Protein AF-A0A667YIL5-F1 (afdb_monomer_lite)

Structure (mmCIF, N/CA/C/O backbone):
data_AF-A0A667YIL5-F1
#
_entry.id   AF-A0A667YIL5-F1
#
loop_
_atom_site.group_PDB
_atom_site.id
_atom_site.type_symbol
_atom_site.label_atom_id
_atom_site.label_alt_id
_atom_site.label_comp_id
_atom_site.label_asym_id
_atom_site.label_entity_id
_atom_site.label_seq_id
_atom_site.pdbx_PDB_ins_code
_atom_site.Cartn_x
_atom_site.Cartn_y
_atom_site.Cartn_z
_atom_site.occupancy
_atom_site.B_iso_or_equiv
_atom_site.auth_seq_id
_atom_site.auth_comp_id
_atom_site.auth_asym_id
_atom_site.auth_atom_id
_atom_site.pdbx_PDB_model_num
ATOM 1 N N . GLN A 1 1 ? -0.462 8.643 -21.192 1.00 35.25 1 GLN A N 1
ATOM 2 C CA . GLN A 1 1 ? -1.678 8.453 -20.374 1.00 35.25 1 GLN A CA 1
ATOM 3 C C . GLN A 1 1 ? -1.625 9.449 -19.234 1.00 35.25 1 GLN A C 1
ATOM 5 O O . GLN A 1 1 ? -0.638 9.473 -18.510 1.00 35.25 1 GLN A O 1
ATOM 10 N N . THR A 1 2 ? -2.623 10.323 -19.154 1.00 23.45 2 THR A N 1
ATOM 11 C CA . THR A 1 2 ? -2.715 11.383 -18.146 1.00 23.45 2 THR A CA 1
ATOM 12 C C . THR A 1 2 ? -3.343 10.783 -16.896 1.00 23.45 2 THR A C 1
ATOM 14 O O . THR A 1 2 ? -4.539 10.509 -16.880 1.00 23.45 2 THR A O 1
ATOM 17 N N . TYR A 1 3 ? -2.537 10.511 -15.874 1.00 37.66 3 TYR A N 1
ATOM 18 C CA . TYR A 1 3 ? -3.042 10.013 -14.599 1.00 37.66 3 TYR A CA 1
ATOM 19 C C . TYR A 1 3 ? -3.347 11.219 -13.711 1.00 37.66 3 TYR A C 1
ATOM 21 O O . TYR A 1 3 ? -2.470 11.737 -13.027 1.00 37.66 3 TYR A O 1
ATOM 29 N N . ASN A 1 4 ? -4.591 11.700 -13.777 1.00 38.50 4 ASN A N 1
ATOM 30 C CA . ASN A 1 4 ? -5.113 12.627 -12.780 1.00 38.50 4 ASN A CA 1
ATOM 31 C C . ASN A 1 4 ? -5.140 11.881 -11.447 1.00 38.50 4 ASN A C 1
ATOM 33 O O . ASN A 1 4 ? -5.859 10.896 -11.293 1.00 38.50 4 ASN A O 1
ATOM 37 N N . PHE A 1 5 ? -4.303 12.313 -10.510 1.00 55.97 5 PHE A N 1
ATOM 38 C CA . PHE A 1 5 ? -4.322 11.808 -9.147 1.00 55.97 5 PHE A CA 1
ATOM 39 C C . PHE A 1 5 ? -5.712 12.075 -8.570 1.00 55.97 5 PHE A C 1
ATOM 41 O O . PHE A 1 5 ? -6.130 13.226 -8.475 1.00 55.97 5 PHE A O 1
ATOM 48 N N . ASP A 1 6 ? -6.424 11.012 -8.197 1.00 61.06 6 ASP A N 1
ATOM 49 C CA . ASP A 1 6 ? -7.797 11.102 -7.675 1.00 61.06 6 ASP A CA 1
ATOM 50 C C . ASP A 1 6 ? -7.907 11.979 -6.430 1.00 61.06 6 ASP A C 1
ATOM 52 O O . ASP A 1 6 ? -8.992 12.429 -6.071 1.00 61.06 6 ASP A O 1
ATOM 56 N N . ILE A 1 7 ? -6.769 12.221 -5.782 1.00 64.81 7 ILE A N 1
ATOM 57 C CA . ILE A 1 7 ? -6.633 13.112 -4.651 1.00 64.81 7 ILE A CA 1
ATOM 58 C C . ILE A 1 7 ? -5.598 14.177 -5.002 1.00 64.81 7 ILE A C 1
ATOM 60 O O . ILE A 1 7 ? -4.393 13.930 -4.984 1.00 64.81 7 ILE A O 1
ATOM 64 N N . SER A 1 8 ? -6.082 15.375 -5.311 1.00 66.44 8 SER A N 1
ATOM 65 C CA . SER A 1 8 ? -5.266 16.560 -5.594 1.00 66.44 8 SER A CA 1
ATOM 66 C C . SER A 1 8 ? -5.154 17.511 -4.395 1.00 66.44 8 SER A C 1
ATOM 68 O O . SER A 1 8 ? -4.333 18.426 -4.406 1.00 66.44 8 SER A O 1
ATOM 70 N N . ASN A 1 9 ? -5.954 17.293 -3.345 1.00 76.62 9 ASN A N 1
ATOM 71 C CA . ASN A 1 9 ? -6.018 18.144 -2.160 1.00 76.62 9 ASN 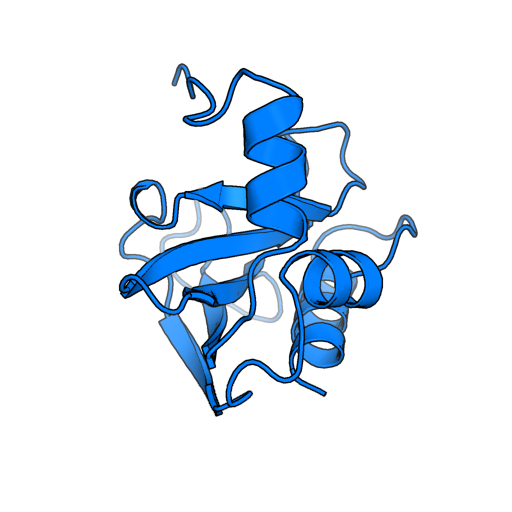A CA 1
ATOM 72 C C . ASN A 1 9 ? -5.173 17.572 -0.996 1.00 76.62 9 ASN A C 1
ATOM 74 O O . ASN A 1 9 ? -5.400 16.430 -0.579 1.00 76.62 9 ASN A O 1
ATOM 78 N N . PRO A 1 10 ? -4.253 18.359 -0.399 1.00 74.12 10 PRO A N 1
ATOM 79 C CA . PRO A 1 10 ? -3.449 17.941 0.752 1.00 74.12 10 PRO A CA 1
ATOM 80 C C . PRO A 1 10 ? -4.249 17.441 1.963 1.00 74.12 10 PRO A C 1
ATOM 82 O O . PRO A 1 10 ? -3.789 16.545 2.672 1.00 74.12 10 PRO A O 1
ATOM 85 N N . ALA A 1 11 ? -5.439 17.996 2.217 1.00 79.19 11 ALA A N 1
ATOM 86 C CA . ALA A 1 11 ? -6.276 17.573 3.340 1.00 79.19 11 ALA A CA 1
ATOM 87 C C . ALA A 1 11 ? -6.805 16.142 3.151 1.00 79.19 11 ALA A C 1
ATOM 89 O O . ALA A 1 11 ? -6.769 15.335 4.083 1.00 79.19 11 ALA A O 1
ATOM 90 N N . ASP A 1 12 ? -7.221 15.810 1.931 1.00 82.12 12 ASP A N 1
ATOM 91 C CA . ASP A 1 12 ? -7.729 14.486 1.574 1.00 82.12 12 ASP A CA 1
ATOM 92 C C . ASP A 1 12 ? -6.603 13.446 1.548 1.00 82.12 12 ASP A C 1
ATOM 94 O O . ASP A 1 12 ? -6.787 12.326 2.026 1.00 82.12 12 ASP A O 1
ATOM 98 N N . LEU A 1 13 ? -5.397 13.835 1.109 1.00 81.25 13 LEU A N 1
ATOM 99 C CA . LEU A 1 13 ? -4.199 12.996 1.233 1.00 81.25 13 LEU A CA 1
ATOM 100 C C . LEU A 1 13 ? -3.889 12.706 2.700 1.00 81.25 13 LEU A C 1
ATOM 102 O O . LEU A 1 13 ? -3.704 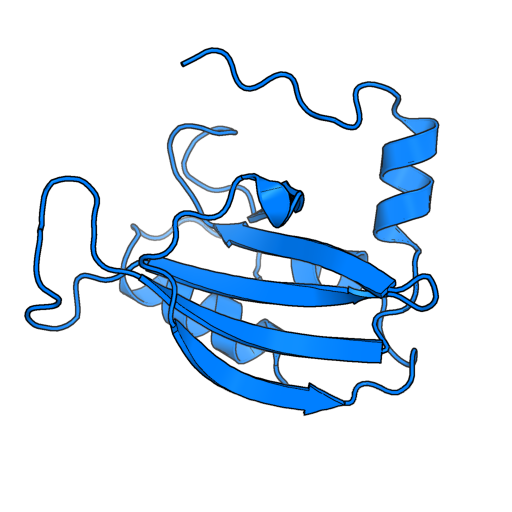11.552 3.085 1.00 81.25 13 LEU A O 1
ATOM 106 N N . ARG A 1 14 ? -3.881 13.740 3.549 1.00 82.56 14 ARG A N 1
ATOM 107 C CA . ARG A 1 14 ? -3.666 13.565 4.988 1.00 82.56 14 ARG A CA 1
ATOM 108 C C . ARG A 1 14 ? -4.727 12.650 5.591 1.00 82.56 14 ARG A C 1
ATOM 110 O O . ARG A 1 14 ? -4.387 11.811 6.421 1.00 82.56 14 ARG A O 1
ATOM 117 N N . ARG A 1 15 ? -5.992 12.775 5.187 1.00 87.56 15 ARG A N 1
ATOM 118 C CA . ARG A 1 15 ? -7.063 11.887 5.648 1.00 87.56 15 ARG A CA 1
ATOM 119 C C . ARG A 1 15 ? -6.797 10.441 5.234 1.00 87.56 15 ARG A C 1
ATOM 121 O O . ARG A 1 15 ? -6.756 9.594 6.119 1.00 87.56 15 ARG A O 1
ATOM 128 N N . LEU A 1 16 ? -6.546 10.179 3.948 1.00 88.06 16 LEU A N 1
ATOM 129 C CA . LEU A 1 16 ? -6.231 8.843 3.430 1.00 88.06 16 LEU A CA 1
ATOM 130 C C . LEU A 1 16 ? -5.077 8.197 4.203 1.00 88.06 16 LEU A C 1
ATOM 132 O O . LEU A 1 16 ? -5.191 7.060 4.648 1.00 88.06 16 LEU A O 1
ATOM 136 N N . TYR A 1 17 ? -3.985 8.932 4.417 1.00 88.56 17 TYR A N 1
ATOM 137 C CA . TYR A 1 17 ? -2.811 8.405 5.115 1.00 88.56 17 TYR A CA 1
ATOM 138 C C . TYR A 1 17 ? -3.099 8.013 6.571 1.00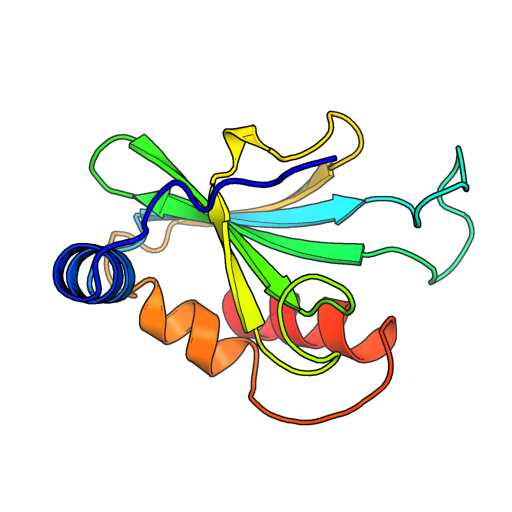 88.56 17 TYR A C 1
ATOM 140 O O . TYR A 1 17 ? -2.444 7.117 7.099 1.00 88.56 17 TYR A O 1
ATOM 148 N N . ASN A 1 18 ? -4.086 8.641 7.212 1.00 92.38 18 ASN A N 1
ATOM 149 C CA . ASN A 1 18 ? -4.508 8.314 8.573 1.00 92.38 18 ASN A CA 1
ATOM 150 C C . ASN A 1 18 ? -5.637 7.271 8.626 1.00 92.38 18 ASN A C 1
ATOM 152 O O . ASN A 1 18 ? -6.069 6.911 9.719 1.00 92.38 18 ASN A O 1
ATOM 156 N N . MET A 1 19 ? -6.136 6.783 7.485 1.00 94.75 19 MET A N 1
ATOM 157 C CA . MET A 1 19 ? -7.212 5.796 7.489 1.00 94.75 19 MET A CA 1
ATOM 158 C C . MET A 1 19 ? -6.717 4.416 7.944 1.00 94.75 19 MET A C 1
ATOM 160 O O . MET A 1 19 ? -5.642 3.979 7.516 1.00 94.75 19 MET A O 1
ATOM 164 N N . PRO A 1 20 ? -7.511 3.712 8.771 1.00 96.94 20 PRO A N 1
ATOM 165 C CA . PRO A 1 20 ? -7.214 2.356 9.208 1.00 96.94 20 PRO A CA 1
ATOM 166 C C . PRO A 1 20 ? -7.355 1.349 8.059 1.00 96.94 20 PRO A C 1
ATOM 168 O O . PRO A 1 20 ? -8.316 1.378 7.286 1.00 96.94 20 PRO A O 1
ATOM 171 N N . VAL A 1 21 ? -6.401 0.426 7.983 1.00 96.62 21 VAL A N 1
ATOM 172 C CA . VAL A 1 21 ? -6.360 -0.682 7.028 1.00 96.62 21 VAL A CA 1
ATOM 173 C C . VAL A 1 21 ? -6.954 -1.923 7.680 1.00 96.62 21 VAL A C 1
ATOM 175 O O . VAL A 1 21 ? -6.467 -2.398 8.706 1.00 96.62 21 VAL A O 1
ATOM 178 N N . TYR A 1 22 ? -8.000 -2.470 7.065 1.00 97.38 22 TYR A N 1
ATOM 179 C CA . TYR A 1 22 ? -8.683 -3.668 7.556 1.00 97.38 22 TYR A CA 1
ATOM 180 C C . TYR A 1 22 ? -8.152 -4.924 6.886 1.00 97.38 22 TYR A C 1
ATOM 182 O O . TYR A 1 22 ? -7.862 -5.902 7.563 1.00 97.38 22 TYR A O 1
ATOM 190 N N . GLN A 1 23 ? -7.945 -4.889 5.575 1.00 97.81 23 GLN A N 1
ATOM 191 C CA . GLN A 1 23 ? -7.339 -5.992 4.837 1.00 97.81 23 GLN A CA 1
ATOM 192 C C . GLN A 1 23 ? -6.210 -5.462 3.968 1.00 97.81 23 GLN A C 1
ATOM 194 O O . GLN A 1 23 ? -6.299 -4.359 3.431 1.00 97.81 23 GLN A O 1
ATOM 199 N N . ALA A 1 24 ? -5.162 -6.255 3.801 1.00 97.25 24 ALA A N 1
ATOM 200 C CA . ALA A 1 24 ? -4.129 -5.985 2.824 1.00 97.25 24 ALA A CA 1
ATOM 201 C C . ALA A 1 24 ? -3.836 -7.237 2.001 1.00 97.25 24 ALA A C 1
ATOM 203 O O . ALA A 1 24 ? -3.743 -8.337 2.545 1.00 97.25 24 ALA A O 1
ATOM 204 N N . ASP A 1 25 ? -3.663 -7.044 0.698 1.00 97.19 25 ASP A N 1
ATOM 205 C CA . ASP A 1 25 ? -3.234 -8.077 -0.229 1.00 97.19 25 ASP A CA 1
ATOM 206 C C . ASP A 1 25 ? -1.844 -7.726 -0.754 1.00 97.19 25 ASP A C 1
ATOM 208 O O . ASP A 1 25 ? -1.646 -6.673 -1.365 1.00 97.19 25 ASP A O 1
ATOM 212 N N . ARG A 1 26 ? -0.870 -8.612 -0.563 1.00 93.56 26 ARG A N 1
ATOM 213 C CA . ARG A 1 26 ? 0.424 -8.522 -1.235 1.00 93.56 26 ARG A CA 1
ATOM 214 C C . ARG A 1 26 ? 0.237 -8.942 -2.683 1.00 93.56 26 ARG A C 1
ATOM 216 O O . ARG A 1 26 ? -0.175 -10.066 -2.954 1.00 93.56 26 ARG A O 1
ATOM 223 N N . MET A 1 27 ? 0.566 -8.059 -3.615 1.00 90.00 27 MET A N 1
ATOM 224 C CA . MET A 1 27 ? 0.301 -8.246 -5.039 1.00 90.00 27 MET A CA 1
ATOM 225 C C . MET A 1 27 ? 1.604 -8.330 -5.837 1.00 90.00 27 MET A C 1
ATOM 227 O O . MET A 1 27 ? 2.584 -7.659 -5.505 1.00 90.00 27 MET A O 1
ATOM 231 N N . LYS A 1 28 ? 1.593 -9.095 -6.934 1.00 88.00 28 LYS A N 1
ATOM 232 C CA . LYS A 1 28 ? 2.650 -9.115 -7.960 1.00 88.00 28 LYS A CA 1
ATOM 233 C C . LYS A 1 28 ? 2.081 -8.894 -9.359 1.00 88.00 28 LYS A C 1
ATOM 235 O O . LYS A 1 28 ? 0.979 -9.354 -9.636 1.00 88.00 28 LYS A O 1
ATOM 240 N N . ARG A 1 29 ? 2.828 -8.236 -10.250 1.00 81.69 29 ARG A N 1
ATOM 241 C CA . ARG A 1 29 ? 2.543 -8.198 -11.699 1.00 81.69 29 ARG A CA 1
ATOM 242 C C . ARG A 1 29 ? 3.827 -8.330 -12.530 1.00 81.69 29 ARG A C 1
ATOM 244 O O . ARG A 1 29 ? 4.883 -7.938 -12.030 1.00 81.69 29 ARG A O 1
ATOM 251 N N . PRO A 1 30 ? 3.756 -8.796 -13.788 1.00 75.38 30 PRO A N 1
ATOM 252 C CA . PRO A 1 30 ? 4.877 -8.706 -14.728 1.00 75.38 30 PRO A CA 1
ATOM 253 C C . PRO A 1 30 ? 5.354 -7.256 -14.945 1.00 75.38 30 PRO A C 1
ATOM 255 O O . PRO A 1 30 ? 4.615 -6.304 -14.674 1.00 75.38 30 PRO A O 1
ATOM 258 N N . LEU A 1 31 ? 6.582 -7.088 -15.442 1.00 68.44 31 LEU A N 1
ATOM 259 C CA . LEU A 1 31 ? 7.080 -5.800 -15.940 1.00 68.44 31 LEU A CA 1
ATOM 260 C C . LEU A 1 31 ? 6.286 -5.312 -17.164 1.00 68.44 31 LEU A C 1
ATOM 262 O O . LEU A 1 31 ? 5.770 -6.119 -17.937 1.00 68.44 31 LEU A O 1
ATOM 266 N N . GLU A 1 32 ? 6.217 -3.991 -17.369 1.00 62.38 32 GLU A N 1
ATOM 267 C CA . GLU A 1 32 ? 5.619 -3.417 -18.584 1.00 62.38 32 GLU A CA 1
ATOM 268 C C . GLU A 1 32 ? 6.315 -3.951 -19.848 1.00 62.38 32 GLU A C 1
ATOM 270 O O . GLU A 1 32 ? 7.539 -4.047 -19.905 1.00 62.38 32 GLU A O 1
ATOM 275 N N . GLY A 1 33 ? 5.528 -4.337 -20.857 1.00 54.66 33 GLY A N 1
ATOM 276 C CA . GLY A 1 33 ? 6.032 -4.917 -22.109 1.00 54.66 33 GLY A CA 1
ATOM 277 C C . GLY A 1 33 ? 6.358 -6.416 -22.056 1.00 54.66 33 GLY A C 1
ATOM 278 O O . GLY A 1 33 ? 6.533 -7.022 -23.110 1.00 54.66 33 GLY A O 1
ATOM 279 N N . MET A 1 34 ? 6.369 -7.047 -20.875 1.00 49.66 34 MET A N 1
ATOM 280 C CA . MET A 1 34 ? 6.479 -8.504 -20.748 1.00 49.66 34 MET A CA 1
ATOM 281 C C . MET A 1 34 ? 5.098 -9.128 -20.507 1.00 49.66 34 MET A C 1
ATOM 283 O O . MET A 1 34 ? 4.508 -8.997 -19.438 1.00 49.66 34 MET A O 1
ATOM 287 N N . GLY A 1 35 ? 4.579 -9.842 -21.512 1.00 40.78 35 GLY A N 1
ATOM 288 C CA . GLY A 1 35 ? 3.299 -10.567 -21.439 1.00 40.78 35 GLY A CA 1
ATOM 289 C C . GLY A 1 35 ? 3.312 -11.810 -20.535 1.00 40.78 35 GLY A C 1
ATOM 290 O O . GLY A 1 35 ? 2.289 -12.474 -20.394 1.00 40.78 35 GLY A O 1
ATOM 291 N N . PHE A 1 36 ? 4.453 -12.137 -19.926 1.00 40.72 36 PHE A N 1
ATOM 292 C CA . PHE A 1 36 ? 4.652 -13.300 -19.067 1.00 40.72 36 PHE A CA 1
ATOM 293 C C . PHE A 1 36 ? 5.631 -12.969 -17.928 1.00 40.72 36 PHE A C 1
ATOM 295 O O . PHE A 1 36 ? 6.513 -12.125 -18.072 1.00 40.72 36 PHE A O 1
ATOM 302 N N . GLN A 1 37 ? 5.469 -13.624 -16.776 1.00 47.66 37 GLN A N 1
ATOM 303 C CA . GLN A 1 37 ? 6.351 -13.472 -15.617 1.00 47.66 37 GLN A CA 1
ATOM 304 C C . GLN A 1 37 ? 7.502 -14.482 -15.728 1.00 47.66 37 GLN A C 1
ATOM 306 O O . GLN A 1 37 ? 7.290 -15.671 -15.505 1.00 47.66 37 GLN A O 1
ATOM 311 N N . LEU A 1 38 ? 8.705 -14.028 -16.097 1.00 37.84 38 LEU A N 1
ATOM 312 C CA . LEU A 1 38 ? 9.900 -14.876 -16.203 1.00 37.84 38 LEU A CA 1
ATOM 313 C C . LEU A 1 38 ? 10.960 -14.401 -15.201 1.00 37.84 38 LEU A C 1
ATOM 315 O O . LEU A 1 38 ? 11.492 -13.299 -15.315 1.00 37.84 38 LEU A O 1
ATOM 319 N N . GLY A 1 39 ? 11.255 -15.232 -14.198 1.00 48.75 39 GLY A N 1
ATOM 320 C CA . GLY A 1 39 ? 12.270 -14.932 -13.183 1.00 48.75 39 GLY A CA 1
ATOM 321 C C . GLY A 1 39 ? 11.893 -13.792 -12.211 1.00 48.75 39 GLY A C 1
ATOM 322 O O . GLY A 1 39 ? 10.718 -13.444 -12.087 1.00 48.75 39 GLY A O 1
ATOM 323 N N . PRO A 1 40 ? 12.867 -13.204 -11.485 1.00 50.22 40 PRO A N 1
ATOM 324 C CA . PRO A 1 40 ? 12.646 -12.199 -10.428 1.00 50.22 40 PRO A CA 1
ATOM 325 C C . PRO A 1 40 ? 12.124 -10.839 -10.938 1.00 50.22 40 PRO A C 1
ATOM 327 O O . PRO A 1 40 ? 11.950 -9.898 -10.167 1.00 50.22 40 PRO A O 1
ATOM 330 N N . LEU A 1 41 ? 11.860 -10.717 -12.238 1.00 60.44 41 LEU A N 1
ATOM 331 C CA . LEU A 1 41 ? 11.473 -9.480 -12.901 1.00 60.44 41 LEU A CA 1
ATOM 332 C C . LEU A 1 41 ? 9.954 -9.270 -12.817 1.00 60.44 41 LEU A C 1
ATOM 334 O O . LEU A 1 41 ? 9.201 -9.540 -13.751 1.00 60.44 41 LEU A O 1
ATOM 338 N N . SER A 1 42 ? 9.486 -8.799 -11.662 1.00 69.88 42 SER A N 1
ATOM 339 C CA . SER A 1 42 ? 8.078 -8.454 -11.432 1.00 69.88 42 SER A CA 1
ATOM 340 C C . SER A 1 42 ? 7.952 -7.251 -10.499 1.00 69.88 42 SER A C 1
ATOM 342 O O . SER A 1 42 ? 8.824 -7.010 -9.672 1.00 69.88 42 SER A O 1
ATOM 344 N N . HIS A 1 43 ? 6.860 -6.494 -10.602 1.00 79.19 43 HIS A N 1
ATOM 345 C CA . HIS A 1 43 ? 6.544 -5.458 -9.621 1.00 79.19 43 HIS A CA 1
ATOM 346 C C . HIS A 1 43 ? 5.781 -6.054 -8.446 1.00 79.19 43 HIS A C 1
ATOM 348 O O . HIS A 1 43 ? 4.897 -6.888 -8.633 1.00 79.19 43 HIS A O 1
ATOM 354 N N . SER A 1 44 ? 6.086 -5.587 -7.238 1.00 81.50 44 SER A N 1
ATOM 355 C CA . SER A 1 44 ? 5.303 -5.859 -6.034 1.00 81.50 44 SER A CA 1
ATOM 356 C C . SER A 1 44 ? 4.773 -4.595 -5.391 1.00 81.50 44 SER A C 1
ATOM 358 O O . SER A 1 44 ? 5.391 -3.533 -5.448 1.00 81.50 44 SER A O 1
ATOM 360 N N . GLY A 1 45 ? 3.627 -4.750 -4.748 1.00 88.12 45 GLY A N 1
ATOM 361 C CA . GLY A 1 45 ? 2.977 -3.727 -3.947 1.00 88.12 45 GLY A CA 1
ATOM 362 C C . GLY A 1 45 ? 1.974 -4.371 -3.006 1.00 88.12 45 GLY A C 1
ATOM 363 O O . GLY A 1 45 ? 1.791 -5.590 -3.022 1.00 88.12 45 GLY A O 1
ATOM 364 N N . VAL A 1 46 ? 1.324 -3.551 -2.195 1.00 92.50 46 VAL A N 1
ATOM 365 C CA . VAL A 1 46 ? 0.270 -3.990 -1.287 1.00 92.50 46 VAL A CA 1
ATOM 366 C C . VAL A 1 46 ? -1.004 -3.225 -1.597 1.00 92.50 46 VAL A C 1
ATOM 368 O O . VAL A 1 46 ? -1.019 -1.998 -1.549 1.00 92.50 46 VAL A O 1
ATOM 371 N N . ARG A 1 47 ? -2.076 -3.944 -1.932 1.00 95.44 47 ARG A N 1
ATOM 372 C CA . ARG A 1 47 ? -3.415 -3.369 -2.051 1.00 95.44 47 ARG A CA 1
ATOM 373 C C . ARG A 1 47 ? -4.060 -3.377 -0.672 1.00 95.44 47 ARG A C 1
ATOM 375 O O . ARG A 1 47 ? -4.373 -4.443 -0.156 1.00 95.44 47 ARG A O 1
ATOM 382 N N . VAL A 1 48 ? -4.267 -2.207 -0.087 1.00 95.81 48 VAL A N 1
ATOM 383 C CA . VAL A 1 48 ? -4.979 -2.051 1.185 1.00 95.81 48 VAL A CA 1
ATOM 384 C C . VAL A 1 48 ? -6.465 -1.824 0.933 1.00 95.81 48 VAL A C 1
ATOM 386 O O . VAL A 1 48 ? -6.834 -1.140 -0.020 1.00 95.81 48 VAL A O 1
ATOM 389 N N . THR A 1 49 ? -7.304 -2.397 1.789 1.00 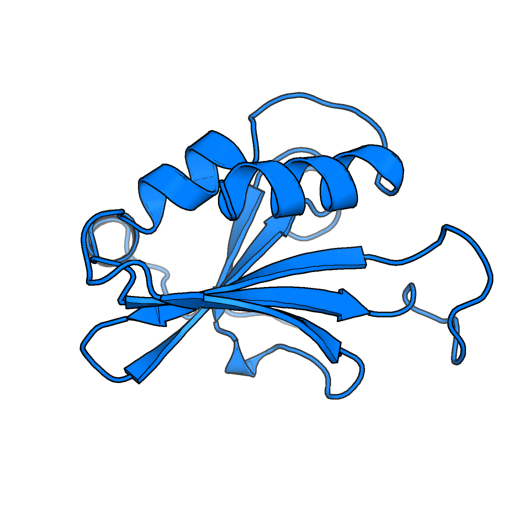97.12 49 THR A N 1
ATOM 390 C CA . THR A 1 49 ? -8.755 -2.196 1.834 1.00 97.12 49 THR A CA 1
ATOM 391 C C . THR A 1 49 ? -9.103 -1.518 3.154 1.00 97.12 49 THR A C 1
ATOM 393 O O . THR A 1 49 ? -8.718 -1.993 4.231 1.00 97.12 49 THR A O 1
ATOM 396 N N . LEU A 1 50 ? -9.797 -0.388 3.059 1.00 95.69 50 LEU A N 1
ATOM 397 C CA . LEU A 1 50 ? -10.180 0.445 4.197 1.00 95.69 50 LEU A CA 1
ATOM 398 C C . LEU A 1 50 ? -11.592 0.087 4.694 1.00 95.69 50 LEU A C 1
ATOM 400 O O . LEU A 1 50 ? -12.273 -0.751 4.105 1.00 95.69 50 LEU A O 1
ATOM 404 N N . ALA A 1 51 ? -12.039 0.724 5.781 1.00 92.50 51 ALA A N 1
ATOM 405 C CA . ALA A 1 51 ? -13.346 0.457 6.401 1.00 92.50 51 ALA A CA 1
ATOM 406 C C . ALA A 1 51 ? -14.539 0.661 5.450 1.00 92.50 51 ALA A C 1
ATOM 408 O O . ALA A 1 51 ? -15.539 -0.044 5.543 1.00 92.50 51 ALA A O 1
ATOM 409 N N . ASP A 1 52 ? -14.428 1.632 4.544 1.00 91.44 52 ASP A N 1
ATOM 410 C CA . ASP A 1 52 ? -15.452 1.973 3.553 1.00 91.44 52 ASP A CA 1
ATOM 411 C C . ASP A 1 52 ? -15.407 1.076 2.302 1.00 91.44 52 ASP A C 1
ATOM 413 O O . ASP A 1 52 ? -16.135 1.311 1.341 1.00 91.44 52 ASP A O 1
ATOM 417 N N . GLY A 1 53 ? -14.539 0.059 2.292 1.00 93.19 53 GLY A N 1
ATOM 418 C CA . GLY A 1 53 ? -14.324 -0.831 1.154 1.00 93.19 53 GLY A CA 1
ATOM 419 C C . GLY A 1 53 ? -13.469 -0.227 0.040 1.00 93.19 53 GLY A C 1
ATOM 420 O O . GLY A 1 53 ? -13.191 -0.916 -0.944 1.00 93.19 53 GLY A O 1
ATOM 421 N N . SER A 1 54 ? -13.011 1.024 0.171 1.00 93.62 54 SER A N 1
ATOM 422 C CA . SER A 1 54 ? -12.106 1.618 -0.810 1.00 93.62 54 SER A CA 1
ATOM 423 C C . SER A 1 54 ? -10.757 0.897 -0.815 1.00 93.62 54 SER A C 1
ATOM 425 O O . SER A 1 54 ? -10.259 0.435 0.219 1.00 93.62 54 SER A O 1
ATOM 427 N N . GLN A 1 55 ? -10.173 0.781 -2.009 1.00 95.25 55 GLN A N 1
ATOM 428 C CA . GLN A 1 55 ? -8.936 0.044 -2.233 1.00 95.25 55 GLN A CA 1
ATOM 429 C C . GLN A 1 55 ? -7.845 0.931 -2.822 1.00 95.25 55 GLN A C 1
ATOM 431 O O . GLN A 1 55 ? -8.063 1.659 -3.796 1.00 95.25 55 GLN A O 1
ATOM 436 N N . TRP A 1 56 ? -6.644 0.807 -2.264 1.00 91.75 56 TRP A N 1
ATOM 437 C CA . TRP A 1 56 ? -5.487 1.621 -2.624 1.00 91.75 56 TRP A CA 1
ATOM 438 C C . TRP A 1 56 ? -4.249 0.746 -2.763 1.00 91.75 56 TRP A C 1
ATOM 440 O O . TRP A 1 56 ? -3.987 -0.105 -1.919 1.00 91.75 56 TRP A O 1
ATOM 450 N N . LEU A 1 57 ? -3.481 0.941 -3.828 1.00 90.12 57 LEU A N 1
ATOM 451 C CA . LEU A 1 57 ? -2.203 0.274 -4.025 1.00 90.12 57 LEU A CA 1
ATOM 452 C C . LEU A 1 57 ? -1.087 1.129 -3.424 1.00 90.12 57 LEU A C 1
ATOM 454 O O . LEU A 1 57 ? -0.849 2.250 -3.871 1.00 90.12 57 LEU A O 1
ATOM 458 N N . VAL A 1 58 ? -0.375 0.562 -2.456 1.00 87.50 58 VAL A N 1
ATOM 459 C CA . VAL A 1 58 ? 0.868 1.091 -1.898 1.00 87.50 58 VAL A CA 1
ATOM 460 C C . VAL A 1 58 ? 2.030 0.365 -2.573 1.00 87.50 58 VAL A C 1
ATOM 462 O O . VAL A 1 58 ? 2.193 -0.845 -2.405 1.00 87.50 58 VAL A O 1
ATOM 465 N N . HIS A 1 59 ? 2.830 1.061 -3.380 1.00 77.88 59 HIS A N 1
ATOM 466 C CA . HIS A 1 59 ? 3.966 0.435 -4.066 1.00 77.88 59 HIS A CA 1
ATOM 467 C C . HIS A 1 59 ? 5.119 1.411 -4.329 1.00 77.88 59 HIS A C 1
ATOM 469 O O . HIS A 1 59 ? 4.952 2.626 -4.277 1.00 77.88 59 HIS A O 1
ATOM 475 N N . LYS A 1 60 ? 6.308 0.870 -4.619 1.00 70.94 60 LYS A N 1
ATOM 476 C CA . LYS A 1 60 ? 7.500 1.641 -5.014 1.00 70.94 60 LYS A CA 1
ATOM 477 C C . LYS A 1 60 ? 7.584 1.683 -6.545 1.00 70.94 60 LYS A C 1
ATOM 479 O O . LYS A 1 60 ? 7.365 0.648 -7.181 1.00 70.94 60 LYS A O 1
ATOM 484 N N . GLY A 1 61 ? 7.889 2.833 -7.155 1.00 56.19 61 GLY A N 1
ATOM 485 C CA . GLY A 1 61 ? 7.962 2.922 -8.621 1.00 56.19 61 GLY A CA 1
ATOM 486 C C . GLY A 1 61 ? 8.679 4.152 -9.183 1.00 56.19 61 GLY A C 1
ATOM 487 O O . GLY A 1 61 ? 8.622 5.240 -8.618 1.00 56.19 61 GLY A O 1
ATOM 488 N N . GLY A 1 62 ? 9.345 3.970 -10.328 1.00 47.31 62 GLY A N 1
ATOM 489 C CA . GLY A 1 62 ? 9.778 5.061 -11.206 1.00 47.31 62 GLY A CA 1
ATOM 490 C C . GLY A 1 62 ? 8.662 5.468 -12.166 1.00 47.31 62 GLY A C 1
ATOM 491 O O . GLY A 1 62 ? 7.893 4.620 -12.603 1.00 47.31 62 GLY A O 1
ATOM 492 N N . GLY A 1 63 ? 8.564 6.767 -12.461 1.00 46.19 63 GLY A N 1
ATOM 493 C CA . GLY A 1 63 ? 7.564 7.331 -13.380 1.00 46.19 63 GLY A CA 1
ATOM 494 C C . GLY A 1 63 ? 6.321 7.950 -12.730 1.00 46.19 63 GLY A C 1
ATOM 495 O O . GLY A 1 63 ? 5.553 8.597 -13.426 1.00 46.19 63 GLY A O 1
ATOM 496 N N . PHE A 1 64 ? 6.154 7.840 -11.408 1.00 43.66 64 PHE A N 1
ATOM 497 C CA . PHE A 1 64 ? 5.016 8.428 -10.678 1.00 43.66 64 PHE A CA 1
ATOM 498 C C . PHE A 1 64 ? 5.449 9.109 -9.369 1.00 43.66 64 PHE A C 1
ATOM 500 O O . PHE A 1 64 ? 4.733 9.089 -8.376 1.00 43.66 64 PHE A O 1
ATOM 507 N N . GLY A 1 65 ? 6.646 9.711 -9.390 1.00 41.88 65 GLY A N 1
ATOM 508 C CA . GLY A 1 65 ? 7.267 10.411 -8.260 1.00 41.88 65 GLY A CA 1
ATOM 509 C C . GLY A 1 65 ? 8.724 9.989 -8.043 1.00 41.88 65 GLY A C 1
ATOM 510 O O . GLY A 1 65 ? 9.022 9.271 -7.098 1.00 41.88 65 GLY A O 1
ATOM 511 N N . ILE A 1 66 ? 9.618 10.391 -8.960 1.00 37.56 66 ILE A N 1
ATOM 512 C CA . ILE A 1 66 ? 11.097 10.316 -8.866 1.00 37.56 66 ILE A CA 1
ATOM 513 C C . ILE A 1 66 ? 11.626 8.998 -8.254 1.00 37.56 66 ILE A C 1
ATOM 515 O O . ILE A 1 66 ? 12.019 8.985 -7.094 1.00 37.56 66 ILE A O 1
ATOM 519 N N . SER A 1 67 ? 11.595 7.903 -9.031 1.00 43.00 67 SER A N 1
ATOM 520 C CA . SER A 1 67 ? 12.286 6.585 -8.895 1.00 43.00 67 SER A CA 1
ATOM 521 C C . SER A 1 67 ? 12.522 5.926 -7.517 1.00 43.00 67 SER A C 1
ATOM 523 O O . SER A 1 67 ? 13.142 4.866 -7.446 1.00 43.00 67 SER A O 1
ATOM 525 N N . SER A 1 68 ? 12.002 6.465 -6.422 1.00 47.62 68 SER A N 1
ATOM 526 C CA . SER A 1 68 ? 12.456 6.152 -5.064 1.00 47.62 68 SER A CA 1
ATOM 527 C C . SER A 1 68 ? 11.346 6.225 -4.019 1.00 47.62 68 SER A C 1
ATOM 529 O O . SER A 1 68 ? 11.445 5.534 -3.002 1.00 47.62 68 SER A O 1
ATOM 531 N N . GLN A 1 69 ? 10.275 6.978 -4.284 1.00 55.50 69 GLN A N 1
ATOM 532 C CA . GLN A 1 69 ? 9.195 7.216 -3.332 1.00 55.50 69 GLN A CA 1
ATOM 533 C C . GLN A 1 69 ? 8.162 6.082 -3.341 1.00 55.50 69 GLN A C 1
ATOM 535 O O . GLN A 1 69 ? 7.800 5.540 -4.389 1.00 55.50 69 GLN A O 1
ATOM 540 N N . THR A 1 70 ? 7.691 5.718 -2.148 1.00 62.12 70 THR A N 1
ATOM 541 C CA . THR A 1 70 ? 6.518 4.854 -1.980 1.00 62.12 70 THR A CA 1
ATOM 542 C C . THR A 1 70 ? 5.273 5.692 -2.245 1.00 62.12 70 THR A C 1
ATOM 544 O O . THR A 1 70 ? 5.064 6.711 -1.589 1.00 62.12 70 THR A O 1
ATOM 547 N N . VAL A 1 71 ? 4.455 5.269 -3.204 1.00 69.38 71 VAL A N 1
ATOM 548 C CA . VAL A 1 71 ? 3.261 5.995 -3.644 1.00 69.38 71 VAL A CA 1
ATOM 549 C C . VAL A 1 71 ? 1.997 5.236 -3.273 1.00 69.38 71 VAL A C 1
ATOM 551 O O . VAL A 1 71 ? 1.990 4.003 -3.227 1.00 69.38 71 VAL A O 1
ATOM 554 N N . VAL A 1 72 ? 0.928 5.990 -3.022 1.00 76.94 72 VAL A N 1
ATOM 555 C CA . VAL A 1 72 ? -0.422 5.465 -2.812 1.00 76.94 72 VAL A CA 1
ATOM 556 C C . VAL A 1 72 ? -1.273 5.888 -4.001 1.00 76.94 72 VAL A C 1
ATOM 558 O O . VAL A 1 72 ? -1.434 7.079 -4.258 1.00 76.94 72 VAL A O 1
ATOM 561 N N . VAL A 1 73 ? -1.803 4.918 -4.740 1.00 81.56 73 VAL A N 1
ATOM 562 C CA . VAL A 1 73 ? -2.650 5.159 -5.917 1.00 81.56 73 VAL A CA 1
ATOM 563 C C . VAL A 1 73 ? -3.952 4.381 -5.798 1.00 81.56 73 VAL A C 1
ATOM 565 O O . VAL A 1 73 ? -3.987 3.319 -5.176 1.00 81.56 73 VAL A O 1
ATOM 568 N N . SER A 1 74 ? -5.039 4.889 -6.381 1.00 84.25 74 SER A N 1
ATOM 569 C CA . SER A 1 74 ? -6.309 4.159 -6.363 1.00 84.25 74 SER A CA 1
ATOM 570 C C . SER A 1 74 ? -6.161 2.806 -7.060 1.00 84.25 74 SER A C 1
ATOM 572 O O . SER A 1 74 ? -5.623 2.718 -8.168 1.00 84.25 74 SER A O 1
ATOM 574 N N . ALA A 1 75 ? -6.676 1.743 -6.434 1.00 85.00 75 ALA A N 1
ATOM 575 C CA . ALA A 1 75 ? -6.597 0.394 -6.990 1.00 85.00 75 ALA A CA 1
ATOM 576 C C . ALA A 1 75 ? -7.397 0.238 -8.296 1.00 85.00 75 ALA A C 1
ATOM 578 O O . ALA A 1 75 ? -7.157 -0.699 -9.052 1.00 85.00 75 ALA A O 1
ATOM 579 N N . ARG A 1 76 ? -8.298 1.176 -8.617 1.00 83.69 76 ARG A N 1
ATOM 580 C CA . ARG A 1 76 ? -9.037 1.186 -9.890 1.00 83.69 76 ARG A CA 1
ATOM 581 C C . ARG A 1 76 ? -8.139 1.365 -11.116 1.00 83.69 76 ARG A C 1
ATOM 583 O O . ARG A 1 76 ? -8.527 0.988 -12.214 1.00 83.69 76 ARG A O 1
ATOM 590 N N . HIS A 1 77 ? -6.943 1.928 -10.931 1.00 80.56 77 HIS A N 1
ATOM 591 C CA . HIS A 1 77 ? -5.940 2.076 -11.989 1.00 80.56 77 HIS A CA 1
ATOM 592 C C . HIS A 1 77 ? -5.025 0.846 -12.106 1.00 80.56 77 HIS A C 1
ATOM 594 O O . HIS A 1 77 ? -4.125 0.817 -12.947 1.00 80.56 77 HIS A O 1
ATOM 600 N N . MET A 1 78 ? -5.217 -0.181 -11.270 1.00 79.81 78 MET A N 1
ATOM 601 C CA . MET A 1 78 ? -4.461 -1.423 -11.381 1.00 79.81 78 MET A CA 1
ATOM 602 C C . MET A 1 78 ? -4.892 -2.187 -12.631 1.00 79.81 78 MET A C 1
ATOM 604 O O . MET A 1 78 ? -6.072 -2.457 -12.837 1.00 79.81 78 MET A O 1
ATOM 608 N N . SER A 1 79 ? -3.921 -2.594 -13.449 1.00 81.75 79 SER A N 1
ATOM 609 C CA . SER A 1 79 ? -4.193 -3.506 -14.557 1.00 81.75 79 SER A CA 1
ATOM 610 C C . SER A 1 79 ? -4.664 -4.870 -14.045 1.00 81.75 79 SER A C 1
ATOM 612 O O . SER A 1 79 ? -4.313 -5.314 -12.949 1.00 81.75 79 SER A O 1
ATOM 614 N N . SER A 1 80 ? -5.388 -5.601 -14.887 1.00 83.38 80 SER A N 1
ATOM 615 C CA . SER A 1 80 ? -5.810 -6.975 -14.599 1.00 83.38 80 SER A CA 1
ATOM 616 C C . SER A 1 80 ? -4.650 -7.977 -14.524 1.00 83.38 80 SER A C 1
ATOM 618 O O . SER A 1 80 ? -4.894 -9.153 -14.275 1.00 83.38 80 SER A O 1
ATOM 620 N N . SER A 1 81 ? -3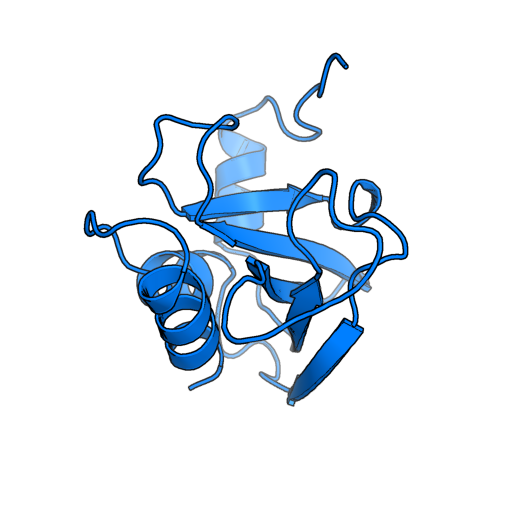.396 -7.555 -14.723 1.00 82.12 81 SER A N 1
ATOM 621 C CA . SER A 1 81 ? -2.196 -8.401 -14.633 1.00 82.12 81 SER A CA 1
ATOM 622 C C . SER A 1 81 ? -1.700 -8.609 -13.200 1.00 82.12 81 SER A C 1
ATOM 624 O O . SER A 1 81 ? -0.856 -9.473 -12.973 1.00 82.12 81 SER A O 1
ATOM 626 N N . TRP A 1 82 ? -2.184 -7.823 -12.233 1.00 86.75 82 TRP A N 1
ATOM 627 C CA . TRP A 1 82 ? -1.836 -8.017 -10.829 1.00 86.75 82 TRP A CA 1
ATOM 628 C C . TRP A 1 82 ? -2.467 -9.303 -10.272 1.00 86.75 82 TRP A C 1
ATOM 630 O O . TRP A 1 82 ? -3.607 -9.657 -10.584 1.00 86.75 82 TRP A O 1
ATOM 640 N N . ARG A 1 83 ? -1.718 -10.018 -9.436 1.00 89.94 83 ARG A N 1
ATOM 641 C CA . ARG A 1 83 ? -2.111 -11.279 -8.800 1.00 89.94 83 ARG A CA 1
ATOM 642 C C . ARG A 1 83 ? -1.849 -11.201 -7.303 1.00 89.94 83 ARG A C 1
ATOM 644 O O . ARG A 1 83 ? -0.805 -10.691 -6.897 1.00 89.94 83 ARG A O 1
ATOM 651 N N . ILE A 1 84 ? -2.792 -11.706 -6.511 1.00 92.94 84 ILE A N 1
ATOM 652 C CA . ILE A 1 84 ? -2.647 -11.827 -5.057 1.00 92.94 84 ILE A CA 1
ATOM 653 C C . ILE A 1 84 ? -1.621 -12.925 -4.768 1.00 92.94 84 ILE A C 1
ATOM 655 O O . ILE A 1 84 ? -1.681 -14.008 -5.345 1.00 92.94 84 ILE A O 1
ATOM 659 N N . VAL A 1 85 ? -0.679 -12.620 -3.883 1.00 92.00 85 VAL A N 1
ATOM 660 C CA . VAL A 1 85 ? 0.319 -13.551 -3.343 1.00 92.00 85 VAL A CA 1
ATOM 661 C C . VAL A 1 85 ? -0.043 -13.948 -1.917 1.00 92.00 85 VAL A C 1
ATOM 663 O O . VAL A 1 85 ? 0.143 -15.095 -1.532 1.00 92.00 85 VAL A O 1
ATOM 666 N N . GLU A 1 86 ? -0.544 -12.997 -1.134 1.00 94.75 86 GLU A N 1
ATOM 667 C CA . GLU A 1 86 ? -0.855 -13.167 0.282 1.00 94.75 86 GLU A CA 1
ATOM 668 C C . GLU A 1 86 ? -1.956 -12.179 0.669 1.00 94.75 86 GLU A C 1
ATOM 670 O O . GLU A 1 86 ? -1.936 -11.043 0.199 1.00 94.75 86 GLU A O 1
ATOM 675 N N . THR A 1 87 ? -2.872 -12.587 1.545 1.00 96.75 87 THR A N 1
ATOM 676 C CA . THR A 1 87 ? -3.898 -11.716 2.131 1.00 96.75 87 THR A CA 1
ATOM 677 C C . THR A 1 87 ? -3.795 -11.783 3.648 1.00 96.75 87 THR A C 1
ATOM 679 O O . THR A 1 87 ? -3.727 -12.871 4.217 1.00 96.75 87 THR A O 1
ATOM 682 N N . LYS A 1 88 ? -3.821 -10.624 4.311 1.00 97.12 88 LYS A N 1
ATOM 683 C CA . LYS A 1 88 ? -3.800 -10.516 5.774 1.00 97.12 88 LYS A CA 1
ATOM 684 C C . LYS A 1 88 ? -4.845 -9.515 6.254 1.00 97.12 88 LYS A C 1
ATOM 686 O O . LYS A 1 88 ? -5.004 -8.436 5.682 1.00 97.12 88 LYS A O 1
ATOM 691 N N . ASN A 1 89 ? -5.548 -9.881 7.322 1.00 96.44 89 ASN A N 1
ATOM 692 C CA . ASN A 1 89 ? -6.461 -8.991 8.029 1.00 96.44 89 ASN A CA 1
ATOM 693 C C . ASN A 1 89 ? -5.678 -8.232 9.111 1.00 96.44 89 ASN A C 1
ATOM 695 O O . ASN A 1 89 ? -5.040 -8.844 9.964 1.00 96.44 89 ASN A O 1
ATOM 699 N N . PHE A 1 90 ? -5.721 -6.906 9.046 1.00 95.06 90 PHE A N 1
ATOM 700 C CA . PHE A 1 90 ? -5.067 -5.985 9.974 1.00 95.06 90 PHE A CA 1
ATOM 701 C C . PHE A 1 90 ? -6.039 -5.369 10.984 1.00 95.06 90 PHE A C 1
ATOM 703 O O . PHE A 1 90 ? -5.601 -4.649 11.875 1.00 95.06 90 PHE A O 1
ATOM 710 N N . GLN A 1 91 ? -7.345 -5.639 10.860 1.00 95.25 91 GLN A N 1
ATOM 711 C CA . GLN A 1 91 ? -8.389 -5.248 11.817 1.00 95.25 91 GLN A CA 1
ATOM 712 C C . GLN A 1 91 ? -8.410 -3.745 12.158 1.00 95.25 91 GLN A C 1
ATOM 714 O O . GLN A 1 91 ? -8.844 -3.354 13.238 1.00 95.25 91 GLN A O 1
ATOM 719 N N . GLY A 1 92 ? -7.910 -2.890 11.262 1.00 95.12 92 GLY A N 1
ATOM 720 C CA . GLY A 1 92 ? -7.797 -1.452 11.495 1.00 95.12 92 GLY A CA 1
ATOM 721 C C . GLY A 1 92 ? -6.677 -1.039 12.458 1.00 95.12 92 GLY A C 1
ATOM 722 O O . GLY A 1 92 ? -6.592 0.134 12.806 1.00 95.12 92 GLY A O 1
ATOM 723 N N . GLN A 1 93 ? -5.801 -1.961 12.872 1.00 95.75 93 GLN A N 1
ATOM 724 C CA . GLN A 1 93 ? -4.707 -1.698 13.820 1.00 95.75 93 GLN A CA 1
ATOM 725 C C . GLN A 1 93 ? -3.529 -0.931 13.203 1.00 95.75 93 GLN A C 1
ATOM 727 O O . GLN A 1 93 ? -2.657 -0.449 13.921 1.00 95.75 93 GLN A O 1
ATOM 732 N N . ARG A 1 94 ? -3.485 -0.831 11.871 1.00 95.12 94 ARG A N 1
ATOM 733 C CA . ARG A 1 94 ? -2.470 -0.086 11.120 1.00 95.12 94 ARG A CA 1
ATOM 734 C C . ARG A 1 94 ? -3.128 0.911 10.188 1.00 95.12 94 ARG A C 1
ATOM 736 O O . ARG A 1 94 ? -4.220 0.663 9.686 1.00 95.12 94 ARG A O 1
ATOM 743 N N . THR A 1 95 ? -2.437 2.005 9.914 1.00 95.06 95 THR A N 1
ATOM 744 C CA . THR A 1 95 ? -2.876 3.045 8.979 1.00 95.06 95 THR A CA 1
ATOM 745 C C . THR A 1 95 ? -2.199 2.912 7.623 1.00 95.06 95 THR A C 1
ATOM 747 O O . THR A 1 95 ? -1.138 2.300 7.509 1.00 95.06 95 THR A O 1
ATOM 750 N N . VAL A 1 96 ? -2.746 3.555 6.589 1.00 89.06 96 VAL A N 1
ATOM 751 C CA . VAL A 1 96 ? -2.081 3.663 5.276 1.00 89.06 96 VAL A CA 1
ATOM 752 C C . VAL A 1 96 ? -0.659 4.235 5.411 1.00 89.06 96 VAL A C 1
ATOM 754 O O . VAL A 1 96 ? 0.268 3.746 4.766 1.00 89.06 96 VAL A O 1
ATOM 757 N N . SER A 1 97 ? -0.450 5.214 6.298 1.00 88.62 97 SER A N 1
ATOM 758 C CA . SER A 1 97 ? 0.872 5.778 6.603 1.00 88.62 97 SER A CA 1
ATOM 759 C C . SER A 1 97 ? 1.851 4.729 7.136 1.00 88.62 97 SER A C 1
ATOM 761 O O . SER A 1 97 ? 3.022 4.741 6.759 1.00 88.62 97 SER A O 1
ATOM 763 N N . ASP A 1 98 ? 1.393 3.771 7.945 1.00 90.25 98 ASP A N 1
ATOM 764 C CA . ASP A 1 98 ? 2.251 2.694 8.456 1.00 90.25 98 ASP A CA 1
ATOM 765 C C . ASP A 1 98 ? 2.698 1.737 7.349 1.00 90.25 98 ASP A C 1
ATOM 767 O O . ASP A 1 98 ? 3.825 1.242 7.390 1.00 90.25 98 ASP A O 1
ATOM 771 N N . PHE A 1 99 ? 1.854 1.506 6.337 1.00 89.44 99 PHE A N 1
ATOM 772 C CA . PHE A 1 99 ? 2.240 0.759 5.136 1.00 89.44 99 PHE A CA 1
ATOM 773 C C . PHE A 1 99 ? 3.261 1.549 4.309 1.00 89.44 99 PHE A C 1
ATOM 775 O O . PHE A 1 99 ? 4.285 1.001 3.905 1.00 89.44 99 PHE A O 1
ATOM 782 N N . VAL A 1 100 ? 3.044 2.852 4.105 1.00 83.25 100 VAL A N 1
ATOM 783 C CA . VAL A 1 100 ? 3.994 3.705 3.371 1.00 83.25 100 VAL A CA 1
ATOM 784 C C . VAL A 1 100 ? 5.360 3.741 4.063 1.00 83.25 100 VAL A C 1
ATOM 786 O O . VAL A 1 100 ? 6.382 3.527 3.410 1.00 83.25 100 VAL A O 1
ATOM 789 N N . LYS A 1 101 ? 5.386 3.932 5.388 1.00 82.00 101 LYS A N 1
ATOM 790 C CA . LYS A 1 101 ? 6.613 3.901 6.200 1.00 82.00 101 LYS A CA 1
ATOM 791 C C . LYS A 1 101 ? 7.311 2.544 6.118 1.00 82.00 101 LYS A C 1
ATOM 793 O O . LYS A 1 101 ? 8.519 2.499 5.901 1.00 82.00 101 LYS A O 1
ATOM 798 N N . ALA A 1 102 ? 6.563 1.444 6.233 1.00 85.31 102 ALA A N 1
ATOM 799 C CA . ALA A 1 102 ? 7.114 0.091 6.138 1.00 85.31 102 ALA A CA 1
ATOM 800 C C . ALA A 1 102 ? 7.687 -0.229 4.745 1.00 85.31 102 ALA A C 1
ATOM 802 O O . ALA A 1 102 ? 8.656 -0.982 4.631 1.00 85.31 102 ALA A O 1
ATOM 803 N N . GLY A 1 103 ? 7.143 0.386 3.689 1.00 74.69 103 GLY A N 1
ATOM 804 C CA . GLY A 1 103 ? 7.712 0.339 2.341 1.00 74.69 103 GLY A CA 1
ATOM 805 C C . GLY A 1 103 ? 9.128 0.910 2.241 1.00 74.69 103 GLY A C 1
ATOM 806 O O . GLY A 1 103 ? 9.902 0.488 1.376 1.00 74.69 103 GLY A O 1
ATOM 807 N N . GLY A 1 104 ? 9.495 1.792 3.174 1.00 69.44 104 GLY A N 1
ATOM 808 C CA . GLY A 1 104 ? 10.813 2.402 3.295 1.00 69.44 104 GLY A CA 1
ATOM 809 C C . GLY A 1 104 ? 11.048 3.573 2.338 1.00 69.44 104 GLY A C 1
ATOM 810 O O . GLY A 1 104 ? 10.428 3.683 1.277 1.00 69.44 104 GLY A O 1
ATOM 811 N N . THR A 1 105 ? 11.984 4.441 2.727 1.00 56.78 105 THR A N 1
ATOM 812 C CA . THR A 1 105 ? 12.419 5.643 1.993 1.00 56.78 105 THR A CA 1
ATOM 813 C C . THR A 1 105 ? 13.578 5.383 1.027 1.00 56.78 105 THR A C 1
ATOM 815 O O . THR A 1 105 ? 13.806 6.181 0.121 1.00 56.78 105 THR A O 1
ATOM 818 N N . ASP A 1 106 ? 14.301 4.270 1.187 1.00 48.78 106 ASP A N 1
ATOM 819 C CA . ASP A 1 106 ? 15.653 4.146 0.633 1.00 48.78 106 ASP A CA 1
ATOM 820 C C . ASP A 1 106 ? 15.717 3.665 -0.821 1.00 48.78 106 ASP A C 1
ATOM 822 O O . ASP A 1 106 ? 14.897 2.879 -1.312 1.00 48.78 106 ASP A O 1
ATOM 826 N N . TYR A 1 107 ? 16.727 4.175 -1.520 1.00 42.47 107 TYR A N 1
ATOM 827 C CA . TYR A 1 107 ? 17.025 3.965 -2.931 1.00 42.47 107 TYR A CA 1
ATOM 828 C C . TYR A 1 107 ? 17.705 2.602 -3.150 1.00 42.47 107 TYR A C 1
ATOM 830 O O . TYR A 1 107 ? 18.829 2.395 -2.715 1.00 42.47 107 TYR A O 1
ATOM 838 N N . SER A 1 108 ? 17.045 1.667 -3.838 1.00 44.38 108 SER A N 1
ATOM 839 C CA . SER A 1 108 ? 17.716 0.566 -4.557 1.00 44.38 108 SER A CA 1
ATOM 840 C C . SER A 1 108 ? 16.764 -0.024 -5.608 1.00 44.38 108 SER A C 1
ATOM 842 O O . SER A 1 108 ? 15.535 0.005 -5.452 1.00 44.38 108 SER A O 1
ATOM 844 N N . LEU A 1 109 ? 17.343 -0.412 -6.742 1.00 45.03 109 LEU A N 1
ATOM 845 C CA . LEU A 1 109 ? 16.724 -0.478 -8.064 1.00 45.03 109 LEU A CA 1
ATOM 846 C C . LEU A 1 109 ?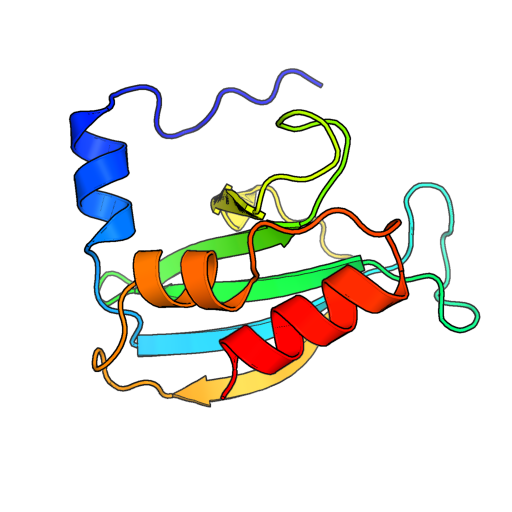 15.715 -1.629 -8.196 1.00 45.03 109 LEU A C 1
ATOM 848 O O . LEU A 1 109 ? 16.075 -2.792 -8.325 1.00 45.03 109 LEU A O 1
ATOM 852 N N . LEU A 1 110 ? 14.442 -1.227 -8.203 1.00 50.75 110 LEU A N 1
ATOM 853 C CA . LEU A 1 110 ? 13.241 -1.782 -8.853 1.00 50.75 110 LEU A CA 1
ATOM 854 C C . LEU A 1 110 ? 12.826 -3.253 -8.643 1.00 50.75 110 LEU A C 1
ATOM 856 O O . LEU A 1 110 ? 11.619 -3.490 -8.606 1.00 50.75 110 LEU A O 1
ATOM 860 N N . PHE A 1 111 ? 13.724 -4.212 -8.431 1.00 51.34 111 PHE A N 1
ATOM 861 C CA . PHE A 1 111 ? 13.368 -5.635 -8.354 1.00 51.34 111 PHE A CA 1
ATOM 862 C C . PHE A 1 111 ? 13.381 -6.159 -6.918 1.00 51.34 111 PHE A C 1
ATOM 864 O O . PHE A 1 111 ? 12.315 -6.434 -6.369 1.00 51.34 111 PHE A O 1
ATOM 871 N N . ASP A 1 112 ? 14.529 -6.159 -6.240 1.00 53.47 112 ASP A N 1
ATOM 872 C CA . ASP A 1 112 ? 14.604 -6.667 -4.859 1.00 53.47 112 ASP A CA 1
ATOM 873 C C . ASP A 1 112 ? 13.822 -5.792 -3.873 1.00 53.47 112 ASP A C 1
ATOM 875 O O . ASP A 1 112 ? 13.091 -6.271 -3.001 1.00 53.47 112 ASP A O 1
ATOM 879 N N . ASN A 1 113 ? 13.882 -4.477 -4.063 1.00 64.38 113 ASN A N 1
ATOM 880 C CA . ASN A 1 113 ? 13.302 -3.532 -3.120 1.00 64.38 113 ASN A CA 1
ATOM 881 C C . ASN A 1 113 ? 11.774 -3.518 -3.086 1.00 64.38 113 ASN A C 1
ATOM 883 O O . ASN A 1 113 ? 11.205 -3.296 -2.017 1.00 64.38 113 ASN A O 1
ATOM 887 N N . CYS A 1 114 ? 11.085 -3.730 -4.214 1.00 70.75 114 CYS A N 1
ATOM 888 C CA . CYS A 1 114 ? 9.619 -3.741 -4.201 1.00 70.75 114 CYS A CA 1
ATOM 889 C C . CYS A 1 114 ? 9.088 -5.014 -3.527 1.00 70.75 114 CYS A C 1
ATOM 891 O O . CYS A 1 114 ? 8.113 -4.955 -2.778 1.00 70.75 114 CYS A O 1
ATOM 893 N N . HIS A 1 115 ? 9.773 -6.148 -3.711 1.00 73.75 115 HIS A N 1
ATOM 894 C CA . HIS A 1 115 ? 9.459 -7.402 -3.035 1.00 73.75 115 HIS A CA 1
ATOM 895 C C . HIS A 1 115 ? 9.670 -7.302 -1.524 1.00 73.75 115 HIS A C 1
ATOM 897 O O . HIS A 1 115 ? 8.776 -7.697 -0.767 1.00 73.75 115 HIS A O 1
ATOM 903 N N . LEU A 1 116 ? 10.806 -6.745 -1.092 1.00 75.62 116 LEU A N 1
ATOM 904 C CA . LEU A 1 116 ? 11.129 -6.534 0.320 1.00 75.62 116 LEU A CA 1
ATOM 905 C C . LEU A 1 116 ? 10.237 -5.470 0.965 1.00 75.62 116 LEU A C 1
ATOM 907 O O . LEU A 1 116 ? 9.766 -5.660 2.082 1.00 75.62 116 LEU A O 1
ATOM 911 N N . GLY A 1 117 ? 9.964 -4.363 0.271 1.00 78.06 117 GLY A N 1
ATOM 912 C CA . GLY A 1 117 ? 9.029 -3.330 0.723 1.00 78.06 117 GLY A CA 1
ATOM 913 C C . GLY A 1 117 ? 7.626 -3.893 0.931 1.00 78.06 117 GLY A C 1
ATOM 914 O O . GLY A 1 117 ? 7.066 -3.754 2.013 1.00 78.06 117 GLY A O 1
ATOM 915 N N . ALA A 1 118 ? 7.099 -4.621 -0.056 1.00 80.62 118 ALA A N 1
ATOM 916 C CA . ALA A 1 118 ? 5.799 -5.272 0.069 1.00 80.62 118 ALA A CA 1
ATOM 917 C C . ALA A 1 118 ? 5.784 -6.344 1.172 1.00 80.62 118 ALA A C 1
ATOM 919 O O . ALA A 1 118 ? 4.770 -6.514 1.830 1.00 80.62 118 ALA A O 1
ATOM 920 N N . GLY A 1 119 ? 6.897 -7.046 1.413 1.00 83.44 119 GLY A N 1
ATOM 921 C CA . GLY A 1 119 ? 7.015 -7.968 2.548 1.00 83.44 119 GLY A CA 1
ATOM 922 C C . GLY A 1 119 ? 6.956 -7.246 3.898 1.00 83.44 119 GLY A C 1
ATOM 923 O O . GLY A 1 119 ? 6.168 -7.618 4.759 1.00 83.44 119 GLY A O 1
ATOM 924 N N . ARG A 1 120 ? 7.724 -6.161 4.065 1.00 85.62 120 ARG A N 1
ATOM 925 C CA . ARG A 1 120 ? 7.729 -5.341 5.292 1.00 85.62 120 ARG A CA 1
ATOM 926 C C . ARG A 1 120 ? 6.368 -4.719 5.597 1.00 85.62 120 ARG A C 1
ATOM 928 O O . ARG A 1 120 ? 5.995 -4.616 6.757 1.00 85.62 120 ARG A O 1
ATOM 935 N N . MET A 1 121 ? 5.621 -4.328 4.567 1.00 87.75 121 MET A N 1
ATOM 936 C CA . MET A 1 121 ? 4.248 -3.837 4.705 1.00 87.75 121 MET A CA 1
ATOM 937 C C . MET A 1 121 ? 3.282 -4.886 5.273 1.00 87.75 121 MET A C 1
ATOM 939 O O . MET A 1 121 ? 2.302 -4.518 5.910 1.00 87.75 121 MET A O 1
ATOM 943 N N . MET A 1 122 ? 3.540 -6.175 5.037 1.00 91.44 122 MET A N 1
ATOM 944 C CA . MET A 1 122 ? 2.662 -7.267 5.470 1.00 91.44 122 MET A CA 1
ATOM 945 C C . MET A 1 122 ? 2.982 -7.788 6.876 1.00 91.44 122 MET A C 1
ATOM 947 O O . MET A 1 122 ? 2.139 -8.455 7.477 1.00 91.44 122 MET A O 1
ATOM 951 N N . ASN A 1 123 ? 4.154 -7.466 7.426 1.00 83.50 123 ASN A N 1
ATOM 952 C CA . ASN A 1 123 ? 4.525 -7.793 8.806 1.00 83.50 123 ASN A CA 1
ATOM 953 C C . ASN A 1 123 ? 3.842 -6.835 9.775 1.00 83.50 123 ASN A C 1
ATOM 955 O O . ASN A 1 123 ? 3.006 -7.328 10.567 1.00 83.50 123 ASN A O 1
#

Organism: NCBI:txid586833

Sequence (123 aa):
QTYNFDISNPADLRRLYNMPVYQADRMKRPLEGMGFQLGPLSHSGVRVTLADGSQWLVHKGGGFGISSQTVVVSARHMSSSWRIVETKNFQGQRTVSDFVKAGGTDYSLLFDNCHLGAGRMMN

Foldseek 3Di:
DDDDAPDPDPVVVVVQQAFFFFKKFWKKFADPPDPDDDPLHIAIWIWTATPVRWIWTFFQDDPPPHRFATDIGGCVPPDPRMDTPDMDGPRRVDGNNNLRVQLPRDDDDDGPSRVNSSVSSRD

Secondary structure (DSSP, 8-state):
-----S--SHHHHHHHHTSEEEEEEEEEEEPTT-SS--TT-EEEEEEEEETTS-EEEEEE-SSSSTTT-EEEEEGGG--TT-EEEEEEEEEEEEEHHHHHHHH-S----TTHHHHHHHHHHH-

Radius of gyration: 13.74 Å; chains: 1; bounding box: 33×33×36 Å

pLDDT: mean 75.37, std 19.29, range [23.45, 97.81]